Protein AF-A0A964IGH4-F1 (afdb_monomer)

pLDDT: mean 86.59, std 11.73, range [52.78, 98.44]

Mean predicted aligned error: 4.53 Å

Solvent-accessible surface area (backbone atoms only — not comparable to full-atom values): 4173 Å² total; per-residue (Å²): 134,86,37,71,43,49,60,94,77,54,81,76,50,79,90,39,49,67,56,30,51,51,50,38,57,75,74,60,36,42,27,38,42,45,77,15,76,92,42,88,85,72,53,69,71,53,50,54,50,32,51,56,51,30,59,75,70,61,33,46,80,44,77,44,70,42,94,71,133

Radius of gyration: 11.44 Å; Cα contacts (8 Å, |Δi|>4): 95; chains: 1; bounding box: 27×24×32 Å

Sequence (69 aa):
MTLICVEPGAPPVRESPEAAIEVLLTDGHDACELNFEGGFWMDYPWAERLGVLAQAAGIVLSVHAPLFG

Foldseek 3Di:
DADEAEPPVDDCPLVALVVSVVVCVVVPHLEYEAEQLVHDPDDPVRVVVNVVSSVVVNYHYHYDHHPPD

Secondary structure (DSSP, 8-state):
---EEETTSS----S-HHHHHHHHHHTT-SEEEEE-TT-----HHHHHHHHHHHHHHT-EEEEE--S--

Nearest PDB structures (foldseek):
  7shm-assembly1_A  TM=5.756E-01  e=8.160E-01  Homo sapiens
  7shm-assembly1_B  TM=5.756E-01  e=8.160E-01  Homo sapiens
  5x3d-assembly1_A-2  TM=6.133E-01  e=1.071E+00  Streptomyces wedmorensis
  5cj5-assembly1_B  TM=5.551E-01  e=1.611E+00  Mycolicibacterium thermoresistibile ATCC 19527
  7e8r-assembly1_A-2  TM=6.423E-01  e=5.862E+00  Peduovirus P2

Structure (mmCIF, N/CA/C/O backbone):
data_AF-A0A964IGH4-F1
#
_entry.id   AF-A0A964IGH4-F1
#
loop_
_atom_site.group_PDB
_atom_site.id
_atom_site.type_symbol
_atom_site.label_atom_id
_atom_site.label_alt_id
_atom_site.label_comp_id
_atom_site.label_asym_id
_atom_site.label_entity_id
_atom_site.label_seq_id
_atom_site.pdbx_PDB_ins_code
_atom_site.Cartn_x
_atom_site.Cartn_y
_atom_site.Cartn_z
_atom_site.occupancy
_atom_site.B_iso_or_equiv
_atom_site.auth_seq_id
_atom_site.auth_comp_id
_atom_site.auth_asym_id
_atom_site.auth_atom_id
_atom_site.pdbx_PDB_model_num
ATOM 1 N N . MET A 1 1 ? -14.935 7.783 11.055 1.00 66.94 1 MET A N 1
ATOM 2 C CA . MET A 1 1 ? -14.708 8.743 9.959 1.00 66.94 1 MET A CA 1
ATOM 3 C C . MET A 1 1 ? -13.416 8.303 9.315 1.00 66.94 1 MET A C 1
ATOM 5 O O . MET A 1 1 ? -12.435 8.244 10.037 1.00 66.94 1 MET A O 1
ATOM 9 N N . THR A 1 2 ? -13.461 7.889 8.053 1.00 77.69 2 THR A N 1
ATOM 10 C CA . THR A 1 2 ? -12.299 7.365 7.320 1.00 77.69 2 THR A CA 1
ATOM 11 C C . THR A 1 2 ? -11.477 8.525 6.781 1.00 77.69 2 THR A C 1
ATOM 13 O O . THR A 1 2 ? -12.054 9.479 6.251 1.00 77.69 2 THR A O 1
ATOM 16 N N . LEU A 1 3 ? -10.159 8.463 6.957 1.00 84.62 3 LEU A N 1
ATOM 17 C CA . LEU A 1 3 ? -9.209 9.459 6.484 1.00 84.62 3 LEU A CA 1
ATOM 18 C C . LEU A 1 3 ? -8.362 8.823 5.383 1.00 84.62 3 LEU A C 1
ATOM 20 O O . LEU A 1 3 ? -7.475 8.012 5.634 1.00 84.62 3 LEU A O 1
ATOM 24 N N . ILE A 1 4 ? -8.638 9.213 4.145 1.00 84.75 4 ILE A N 1
ATOM 25 C CA . ILE A 1 4 ? -8.018 8.616 2.963 1.00 84.75 4 ILE A CA 1
ATOM 26 C C . ILE A 1 4 ? -6.799 9.447 2.556 1.00 84.75 4 ILE A C 1
ATOM 28 O O . ILE A 1 4 ? -6.922 10.658 2.365 1.00 84.75 4 ILE A O 1
ATOM 32 N N . CYS A 1 5 ? -5.645 8.798 2.402 1.00 84.00 5 CYS A N 1
ATOM 33 C CA . CYS A 1 5 ? -4.490 9.370 1.718 1.00 84.00 5 CYS A CA 1
ATOM 34 C C . CYS A 1 5 ? -4.690 9.226 0.202 1.00 84.00 5 CYS A C 1
ATOM 36 O O . CYS A 1 5 ? -4.845 8.112 -0.301 1.00 84.00 5 CYS A O 1
ATOM 38 N N . VAL A 1 6 ? -4.731 10.351 -0.514 1.00 79.62 6 VAL A N 1
ATOM 39 C CA . VAL A 1 6 ? -4.879 10.401 -1.975 1.00 79.62 6 VAL A CA 1
ATOM 40 C C . VAL A 1 6 ? -3.672 11.136 -2.542 1.00 79.62 6 VAL A C 1
ATOM 42 O O . VAL A 1 6 ? -3.493 12.332 -2.300 1.00 79.62 6 VAL A O 1
ATOM 45 N N . GLU A 1 7 ? -2.833 10.429 -3.290 1.00 69.12 7 GLU A N 1
ATOM 46 C CA . GLU A 1 7 ? -1.736 11.033 -4.050 1.00 69.12 7 GLU A CA 1
ATOM 47 C C . GLU A 1 7 ? -2.299 12.046 -5.077 1.00 69.12 7 GLU A C 1
ATOM 49 O O . GLU A 1 7 ? -3.257 11.717 -5.781 1.00 69.12 7 GLU A O 1
ATOM 54 N N . PRO A 1 8 ? -1.757 13.287 -5.170 1.00 54.62 8 PRO A N 1
ATOM 55 C CA . PRO A 1 8 ? -0.424 13.716 -4.727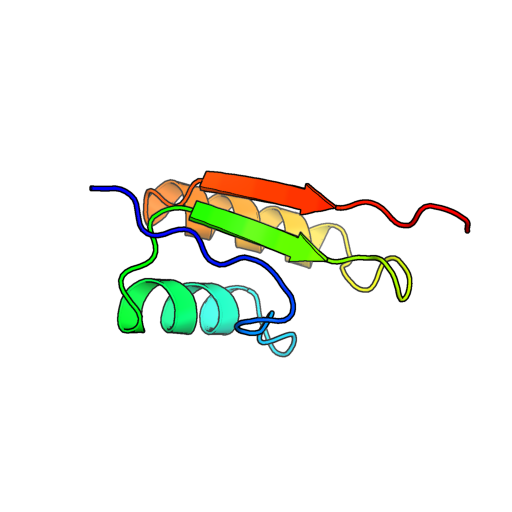 1.00 54.62 8 PRO A CA 1
ATOM 56 C C . PRO A 1 8 ? -0.397 14.475 -3.376 1.00 54.62 8 PRO A C 1
ATOM 58 O O . PRO A 1 8 ? 0.493 15.294 -3.149 1.00 54.62 8 PRO A O 1
ATOM 61 N N . GLY A 1 9 ? -1.377 14.268 -2.488 1.00 52.78 9 GLY A N 1
ATOM 62 C CA . GLY A 1 9 ? -1.526 15.016 -1.229 1.00 52.78 9 GLY A CA 1
ATOM 63 C C . GLY A 1 9 ? -0.679 14.544 -0.036 1.00 52.78 9 GLY A C 1
ATOM 64 O O . GLY A 1 9 ? -0.570 15.293 0.931 1.00 52.78 9 GLY A O 1
ATOM 65 N N . ALA A 1 10 ? -0.090 13.347 -0.094 1.00 53.91 10 ALA A N 1
ATOM 66 C CA . ALA A 1 10 ? 0.892 12.795 0.849 1.00 53.91 10 ALA A CA 1
ATOM 67 C C . ALA A 1 10 ? 1.492 11.509 0.230 1.00 53.91 10 ALA A C 1
ATOM 69 O O . ALA A 1 10 ? 0.819 10.875 -0.580 1.00 53.91 10 ALA A O 1
ATOM 70 N N . PRO A 1 11 ? 2.753 11.165 0.551 1.00 55.03 11 PRO A N 1
ATOM 71 C CA . PRO A 1 11 ? 3.649 10.397 -0.322 1.00 55.03 11 PRO A CA 1
ATOM 72 C C . PRO A 1 11 ? 3.330 8.896 -0.368 1.00 55.03 11 PRO A C 1
ATOM 74 O O . PRO A 1 11 ? 2.751 8.368 0.585 1.00 55.03 11 PRO A O 1
ATOM 77 N N . PRO A 1 12 ? 3.915 8.122 -1.305 1.00 64.88 12 PRO A N 1
ATOM 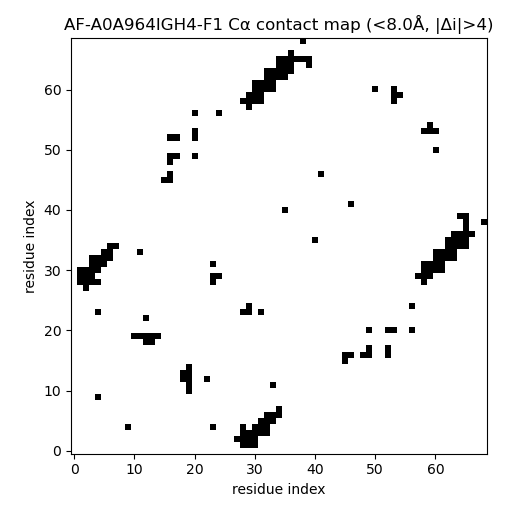78 C CA . PRO A 1 12 ? 4.549 6.892 -0.900 1.00 64.88 12 PRO A CA 1
ATOM 79 C C . PRO A 1 12 ? 5.966 7.270 -0.460 1.00 64.88 12 PRO A C 1
ATOM 81 O O . PRO A 1 12 ? 6.798 7.678 -1.271 1.00 64.88 12 PRO A O 1
ATOM 84 N N . VAL A 1 13 ? 6.274 7.147 0.826 1.00 72.88 13 VAL A N 1
ATOM 85 C CA . VAL A 1 13 ? 7.677 6.968 1.215 1.00 72.88 13 VAL A CA 1
ATOM 86 C C . VAL A 1 13 ? 8.146 5.712 0.472 1.00 72.88 13 VAL A C 1
ATOM 88 O O . VAL A 1 13 ? 7.647 4.616 0.726 1.00 72.88 13 VAL A O 1
ATOM 91 N N . ARG A 1 14 ? 8.986 5.878 -0.557 1.00 84.69 14 ARG A N 1
ATOM 92 C CA . ARG A 1 14 ? 9.370 4.796 -1.491 1.00 84.69 14 ARG A CA 1
ATOM 93 C C . ARG A 1 14 ? 10.572 4.006 -0.986 1.00 84.69 14 ARG A C 1
ATOM 95 O O . ARG A 1 14 ? 10.924 2.980 -1.562 1.00 84.69 14 ARG A O 1
ATOM 102 N N . GLU A 1 15 ? 11.191 4.483 0.085 1.00 87.69 15 GLU A N 1
ATOM 103 C CA . GLU A 1 15 ? 12.367 3.921 0.728 1.00 87.69 15 GLU A CA 1
ATOM 104 C C . GLU A 1 15 ? 12.111 2.496 1.231 1.00 87.69 15 GLU A C 1
ATOM 106 O O . GLU A 1 15 ? 12.950 1.618 1.030 1.00 87.69 15 GLU A O 1
ATOM 111 N N . SER A 1 16 ? 10.953 2.250 1.853 1.00 92.56 16 SER A N 1
ATOM 112 C CA . SER A 1 16 ? 10.534 0.913 2.280 1.00 92.56 16 SER A CA 1
ATOM 113 C C . SER A 1 16 ? 9.020 0.820 2.521 1.00 92.56 16 SER A C 1
ATOM 115 O O . SER A 1 16 ? 8.378 1.830 2.824 1.00 92.56 16 SER A O 1
ATOM 117 N N . PRO A 1 17 ? 8.439 -0.394 2.458 1.00 94.62 17 PRO A N 1
ATOM 118 C CA . PRO A 1 17 ? 7.052 -0.628 2.856 1.00 94.62 17 PRO A CA 1
ATOM 119 C C . PRO A 1 17 ? 6.767 -0.215 4.307 1.00 94.62 17 PRO A C 1
ATOM 121 O O . PRO A 1 17 ? 5.699 0.312 4.604 1.00 94.62 17 PRO A O 1
ATOM 124 N N . GLU A 1 18 ? 7.718 -0.439 5.220 1.00 95.56 18 GLU A N 1
ATOM 125 C CA . GLU A 1 18 ? 7.596 -0.068 6.632 1.00 95.56 18 GLU A CA 1
ATOM 126 C C . GLU A 1 18 ? 7.432 1.440 6.811 1.00 95.56 18 GLU A C 1
ATOM 128 O O . GLU A 1 18 ? 6.538 1.876 7.534 1.00 95.56 18 GLU A O 1
ATOM 133 N N . ALA A 1 19 ? 8.259 2.227 6.123 1.00 93.38 19 ALA A N 1
ATOM 134 C CA . ALA A 1 19 ? 8.226 3.676 6.239 1.00 93.38 19 ALA A CA 1
ATOM 135 C C . ALA A 1 19 ? 6.941 4.262 5.628 1.00 93.38 19 ALA A C 1
ATOM 137 O O . ALA A 1 19 ? 6.375 5.211 6.168 1.00 93.38 19 ALA A O 1
ATOM 138 N N . ALA A 1 20 ? 6.425 3.655 4.552 1.00 91.81 20 ALA A N 1
ATOM 139 C CA . ALA A 1 20 ? 5.132 4.032 3.985 1.00 91.81 20 ALA A CA 1
ATOM 140 C C . ALA A 1 20 ? 3.985 3.843 4.996 1.00 91.81 20 ALA A C 1
ATOM 142 O O . ALA A 1 20 ? 3.148 4.729 5.158 1.00 91.81 20 ALA A O 1
ATOM 143 N N . ILE A 1 21 ? 3.960 2.716 5.713 1.00 94.06 21 ILE A N 1
ATOM 144 C CA . ILE A 1 21 ? 2.935 2.444 6.732 1.00 94.06 21 ILE A CA 1
ATOM 145 C C . ILE A 1 21 ? 3.098 3.341 7.961 1.00 94.06 21 ILE A C 1
ATOM 147 O O . ILE A 1 21 ? 2.096 3.800 8.508 1.00 94.06 21 ILE A O 1
ATOM 151 N N . GLU A 1 22 ? 4.331 3.625 8.385 1.00 93.50 22 GLU A N 1
ATOM 152 C CA . GLU A 1 22 ? 4.599 4.525 9.513 1.00 93.50 22 GLU A CA 1
ATOM 153 C C . GLU A 1 22 ? 4.025 5.927 9.275 1.00 93.50 22 GLU A C 1
ATOM 155 O O . GLU A 1 22 ? 3.392 6.486 10.175 1.00 93.50 22 GLU A O 1
ATOM 160 N N . VAL A 1 23 ? 4.171 6.467 8.061 1.00 91.31 23 VAL A N 1
ATOM 161 C CA . VAL A 1 23 ? 3.576 7.762 7.694 1.00 91.31 23 VAL A CA 1
ATOM 162 C C . VAL A 1 23 ? 2.052 7.706 7.748 1.00 91.31 23 VAL A C 1
ATOM 164 O O . VAL A 1 23 ? 1.439 8.542 8.406 1.00 91.31 23 VAL A O 1
ATOM 167 N N . LEU A 1 24 ? 1.432 6.688 7.141 1.00 91.75 24 LEU A N 1
ATOM 168 C CA . LEU A 1 24 ? -0.030 6.558 7.140 1.00 91.75 24 LEU A CA 1
ATOM 169 C C . LEU A 1 24 ? -0.605 6.458 8.559 1.00 91.75 24 LEU A C 1
ATOM 171 O O . LEU A 1 24 ? -1.615 7.090 8.858 1.00 91.75 24 LEU A O 1
ATOM 175 N N . LEU A 1 25 ? 0.052 5.710 9.447 1.00 93.25 25 LEU A N 1
ATOM 176 C CA . LEU A 1 25 ? -0.353 5.603 10.848 1.00 93.25 25 LEU A CA 1
ATOM 177 C C . LEU A 1 25 ? -0.156 6.912 11.615 1.00 93.25 25 LEU A C 1
ATOM 179 O O . LEU A 1 25 ? -1.028 7.293 12.397 1.00 93.25 25 LEU A O 1
ATOM 183 N N . THR A 1 26 ? 0.972 7.592 11.396 1.00 92.25 26 THR A N 1
ATOM 184 C CA . THR A 1 26 ? 1.287 8.873 12.050 1.00 92.25 26 THR A CA 1
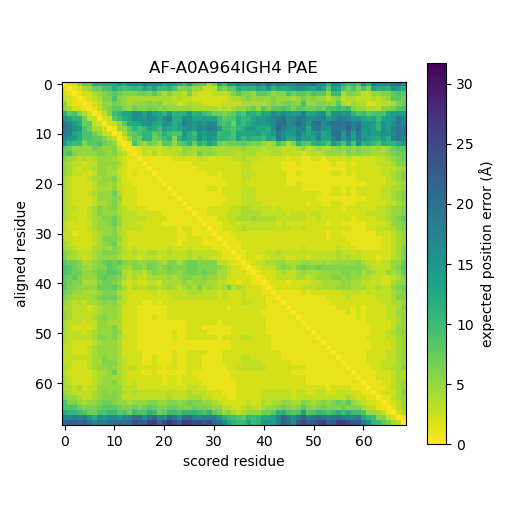ATOM 185 C C . THR A 1 26 ? 0.261 9.943 11.692 1.00 92.25 26 THR A C 1
ATOM 187 O O . THR A 1 26 ? -0.188 10.684 12.567 1.00 92.25 26 THR A O 1
ATOM 190 N N . ASP A 1 27 ? -0.167 9.961 10.432 1.00 89.81 27 ASP A N 1
ATOM 191 C CA . ASP A 1 27 ? -1.141 10.921 9.915 1.00 89.81 27 ASP A CA 1
ATOM 192 C C . ASP A 1 27 ? -2.601 10.480 10.152 1.00 89.81 27 A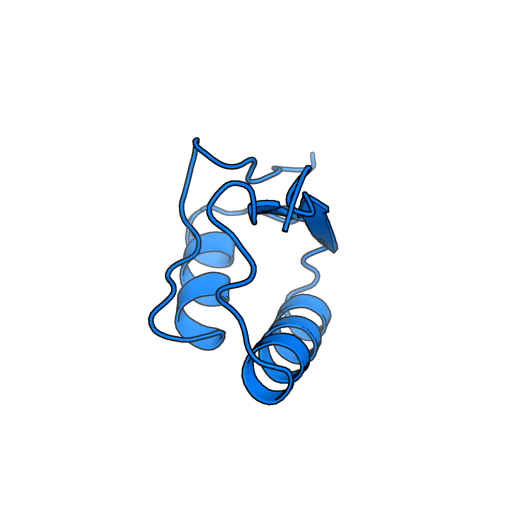SP A C 1
ATOM 194 O O . ASP A 1 27 ? -3.537 11.247 9.918 1.00 89.81 27 ASP A O 1
ATOM 198 N N . GLY A 1 28 ? -2.818 9.269 10.681 1.00 92.75 28 GLY A N 1
ATOM 199 C CA . GLY A 1 28 ? -4.134 8.754 11.069 1.00 92.75 28 GLY A CA 1
ATOM 200 C C . GLY A 1 28 ? -4.984 8.227 9.909 1.00 92.75 28 GLY A C 1
ATOM 201 O O . GLY A 1 28 ? -6.212 8.189 10.021 1.00 92.75 28 GLY A O 1
ATOM 202 N N . HIS A 1 29 ? -4.354 7.839 8.801 1.00 92.88 29 HIS A N 1
ATOM 203 C CA . HIS A 1 29 ? -5.021 7.285 7.629 1.00 92.88 29 HIS A CA 1
ATOM 204 C C . HIS A 1 29 ? -5.437 5.822 7.827 1.00 92.88 29 HIS A C 1
ATOM 206 O O . HIS A 1 29 ? -4.654 4.994 8.288 1.00 92.88 29 HIS A O 1
ATOM 212 N N . ASP A 1 30 ? -6.657 5.486 7.406 1.00 94.44 30 ASP A N 1
ATOM 213 C CA . ASP A 1 30 ? -7.192 4.113 7.360 1.00 94.44 30 ASP A CA 1
ATOM 214 C C . ASP A 1 30 ? -7.382 3.599 5.918 1.00 94.44 30 ASP A C 1
ATOM 216 O O . ASP A 1 30 ? -7.750 2.443 5.698 1.00 94.44 30 ASP A O 1
ATOM 220 N N . ALA A 1 31 ? -7.076 4.428 4.915 1.00 93.38 31 ALA A N 1
ATOM 221 C CA . ALA A 1 31 ? -6.981 4.024 3.518 1.00 93.38 31 ALA A CA 1
ATOM 222 C C . ALA A 1 31 ? -5.941 4.857 2.750 1.00 93.38 31 ALA A C 1
ATOM 224 O O . ALA A 1 31 ? -5.704 6.019 3.084 1.00 93.38 31 ALA A O 1
ATOM 225 N N . CYS A 1 32 ? -5.345 4.281 1.705 1.00 92.19 32 CYS A N 1
ATOM 226 C CA . CYS A 1 32 ? -4.353 4.937 0.852 1.00 92.19 32 CYS A CA 1
ATOM 227 C C . CYS A 1 32 ? -4.499 4.521 -0.621 1.00 92.19 32 CYS A C 1
ATOM 229 O O . CYS A 1 32 ? -4.597 3.330 -0.932 1.00 92.19 32 CYS A O 1
ATOM 231 N N . GLU A 1 33 ? -4.500 5.499 -1.528 1.00 91.56 33 GLU A N 1
ATOM 232 C CA . GLU A 1 33 ? -4.380 5.288 -2.972 1.00 91.56 33 GLU A CA 1
ATOM 233 C C . GLU A 1 33 ? -2.918 5.432 -3.416 1.00 91.56 33 GLU A C 1
ATOM 235 O O . GLU A 1 33 ? -2.311 6.490 -3.271 1.00 91.56 33 GLU A O 1
ATOM 240 N N . LEU A 1 34 ? -2.361 4.364 -3.988 1.00 89.00 34 LEU A N 1
ATOM 241 C CA . LEU A 1 34 ? -0.995 4.315 -4.506 1.00 89.00 34 LEU A CA 1
ATOM 242 C C . LEU A 1 34 ? -0.961 4.783 -5.962 1.00 89.00 34 LEU A C 1
ATOM 244 O O . LEU A 1 34 ? -1.600 4.166 -6.819 1.00 89.00 34 LEU A O 1
ATOM 248 N N . ASN A 1 35 ? -0.173 5.818 -6.257 1.00 86.50 35 ASN A N 1
ATOM 249 C CA . ASN A 1 35 ? -0.030 6.337 -7.613 1.00 86.50 35 ASN A CA 1
ATOM 250 C C . ASN A 1 35 ? 1.117 5.674 -8.392 1.00 86.50 35 ASN A C 1
ATOM 252 O O . ASN A 1 35 ? 2.266 5.606 -7.937 1.00 86.50 35 ASN A O 1
ATOM 256 N N . PHE A 1 36 ? 0.804 5.252 -9.616 1.00 86.00 36 PHE A N 1
ATOM 257 C CA . PHE A 1 36 ? 1.757 4.756 -10.604 1.00 86.00 36 PHE A CA 1
ATOM 258 C C . PHE A 1 36 ? 1.728 5.552 -11.919 1.00 86.00 36 PHE A C 1
ATOM 260 O O . PHE A 1 36 ? 2.218 5.053 -12.925 1.00 86.00 36 PHE A O 1
ATOM 267 N N . GLU A 1 37 ? 1.208 6.787 -11.948 1.00 82.12 37 GLU A N 1
ATOM 268 C CA . GLU A 1 37 ? 1.198 7.662 -13.140 1.00 82.12 37 GLU A CA 1
ATOM 269 C C . GLU A 1 37 ? 2.592 7.811 -13.783 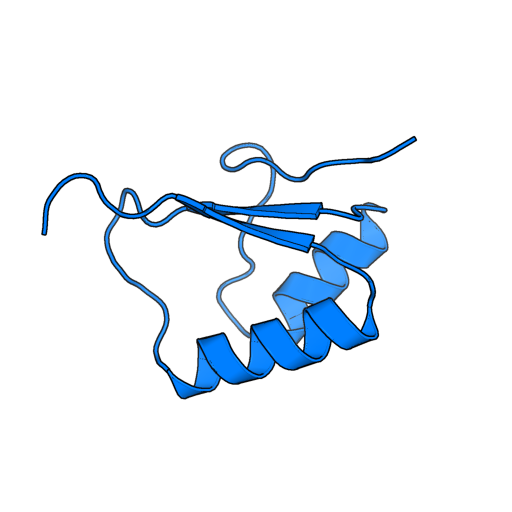1.00 82.12 37 GLU A C 1
ATOM 271 O O . GLU A 1 37 ? 2.719 7.825 -15.004 1.00 82.12 37 GLU A O 1
ATOM 276 N N . GLY A 1 38 ? 3.654 7.844 -12.967 1.00 78.75 38 GLY A N 1
ATOM 277 C CA . GLY A 1 38 ? 5.051 7.877 -13.421 1.00 78.75 38 GLY A CA 1
ATOM 278 C C . GLY A 1 38 ? 5.651 6.516 -13.809 1.00 78.75 38 GLY A C 1
ATOM 279 O O . GLY A 1 38 ? 6.861 6.433 -14.016 1.00 78.75 38 GLY A O 1
ATOM 280 N N . GLY A 1 39 ? 4.839 5.457 -13.866 1.00 83.56 39 GLY A N 1
ATOM 281 C CA . GLY A 1 39 ? 5.241 4.072 -14.110 1.00 83.56 39 GLY A CA 1
ATOM 282 C C . GLY A 1 39 ? 5.254 3.195 -12.852 1.00 83.56 39 GLY A C 1
ATOM 283 O O . GLY A 1 39 ? 5.248 3.675 -11.714 1.00 83.56 39 GLY A O 1
ATOM 284 N N . PHE A 1 40 ? 5.291 1.874 -13.063 1.00 84.50 40 PHE A N 1
ATOM 285 C CA . PHE A 1 40 ? 5.441 0.895 -11.985 1.00 84.50 40 PHE A CA 1
ATOM 286 C C . PHE A 1 40 ? 6.830 1.006 -11.349 1.00 84.50 40 PHE A C 1
ATOM 288 O O . PHE A 1 40 ? 7.834 0.664 -11.967 1.00 84.50 40 PHE A O 1
ATOM 295 N N . TRP A 1 41 ? 6.883 1.488 -10.107 1.00 86.25 41 TRP A N 1
ATOM 296 C CA . TRP A 1 41 ? 8.127 1.685 -9.350 1.00 86.25 41 TRP A CA 1
ATOM 297 C C . TRP A 1 41 ? 8.376 0.604 -8.288 1.00 86.25 41 TRP A C 1
ATOM 299 O O . TRP A 1 41 ? 9.456 0.543 -7.709 1.00 86.25 41 TRP A O 1
ATOM 309 N N . MET A 1 42 ? 7.375 -0.231 -8.027 1.00 88.44 42 MET A N 1
ATOM 310 C CA . MET A 1 42 ? 7.357 -1.232 -6.968 1.00 88.44 42 MET A CA 1
ATOM 311 C C . MET A 1 42 ? 7.581 -2.624 -7.557 1.00 88.44 42 MET A C 1
ATOM 313 O O . MET A 1 42 ? 6.926 -2.989 -8.534 1.00 88.44 42 MET A O 1
ATOM 317 N N . ASP A 1 43 ? 8.477 -3.407 -6.959 1.00 91.69 43 ASP A N 1
ATOM 318 C CA . ASP A 1 43 ? 8.638 -4.820 -7.301 1.00 91.69 43 ASP A CA 1
ATOM 319 C C . ASP A 1 43 ? 7.689 -5.719 -6.487 1.00 91.69 43 ASP A C 1
ATOM 321 O O . ASP A 1 43 ? 7.007 -5.280 -5.558 1.00 91.69 43 ASP A O 1
ATOM 325 N N . TYR A 1 44 ? 7.612 -6.998 -6.863 1.00 93.25 44 TYR A N 1
ATOM 326 C CA . TYR A 1 44 ? 6.710 -7.948 -6.209 1.00 93.25 44 TYR A CA 1
ATOM 327 C C . TYR A 1 44 ? 6.999 -8.136 -4.707 1.00 93.25 44 TYR A C 1
ATOM 329 O O . TYR A 1 44 ? 6.042 -8.057 -3.935 1.00 93.25 44 TYR A O 1
ATOM 337 N N . PRO A 1 45 ? 8.255 -8.346 -4.254 1.00 96.06 45 PRO A N 1
ATOM 338 C CA . PRO A 1 45 ? 8.555 -8.446 -2.823 1.00 96.06 45 PRO A CA 1
ATOM 339 C C . PRO A 1 45 ? 8.164 -7.201 -2.022 1.00 96.06 45 PRO A C 1
ATOM 341 O O . PRO A 1 45 ? 7.628 -7.322 -0.918 1.00 96.06 45 PRO A O 1
ATOM 344 N N . TRP A 1 46 ? 8.398 -6.006 -2.571 1.00 93.75 46 TRP A N 1
ATOM 345 C CA . TRP A 1 46 ? 7.987 -4.755 -1.940 1.00 93.75 46 TRP A CA 1
ATOM 346 C C . TRP A 1 46 ? 6.459 -4.706 -1.815 1.00 93.75 46 TRP A C 1
ATOM 348 O O . TRP A 1 46 ? 5.941 -4.444 -0.727 1.00 93.75 46 TRP A O 1
ATOM 358 N N . ALA A 1 47 ? 5.728 -5.012 -2.895 1.00 93.69 47 ALA A N 1
ATOM 359 C CA . ALA A 1 47 ? 4.261 -5.001 -2.919 1.00 93.69 47 ALA A CA 1
ATOM 360 C C . ALA A 1 47 ? 3.644 -5.994 -1.924 1.00 93.69 47 ALA A C 1
ATOM 362 O O . ALA A 1 47 ? 2.721 -5.648 -1.183 1.00 93.69 47 ALA A O 1
ATOM 363 N N . GLU A 1 48 ? 4.176 -7.217 -1.878 1.00 97.00 48 GLU A N 1
ATOM 364 C CA . GLU A 1 48 ? 3.752 -8.250 -0.933 1.00 97.00 48 GLU A CA 1
ATOM 365 C C . GLU A 1 48 ? 3.955 -7.779 0.509 1.00 97.00 48 GLU A C 1
ATOM 367 O O . GLU A 1 48 ? 3.044 -7.869 1.341 1.00 97.00 48 GLU A O 1
ATOM 372 N N . ARG A 1 49 ? 5.127 -7.204 0.795 1.00 97.50 49 ARG A N 1
ATOM 373 C CA . ARG A 1 49 ? 5.444 -6.691 2.124 1.00 97.50 49 ARG A CA 1
ATOM 374 C C . ARG A 1 49 ? 4.524 -5.542 2.530 1.00 97.50 49 ARG A C 1
ATOM 376 O O . ARG A 1 49 ? 4.043 -5.549 3.665 1.00 97.50 49 ARG A O 1
ATOM 383 N N . LEU A 1 50 ? 4.237 -4.603 1.626 1.00 95.56 50 LEU A N 1
ATOM 384 C CA . LEU A 1 50 ? 3.287 -3.520 1.892 1.00 95.56 50 LEU A CA 1
ATOM 385 C C . LEU A 1 50 ? 1.894 -4.076 2.204 1.00 95.56 50 LEU A C 1
ATOM 387 O O . LEU A 1 50 ? 1.284 -3.658 3.184 1.00 95.56 50 LEU A O 1
ATOM 391 N N . GLY A 1 51 ? 1.409 -5.040 1.416 1.00 96.19 51 GLY A N 1
ATOM 392 C CA . GLY A 1 51 ? 0.094 -5.650 1.620 1.00 96.19 51 GLY A CA 1
ATOM 393 C C . GLY A 1 51 ? -0.053 -6.309 2.994 1.00 96.19 51 GLY A C 1
ATOM 394 O O . GLY A 1 51 ? -1.052 -6.086 3.679 1.00 96.19 51 GLY A O 1
ATOM 395 N N . VAL A 1 52 ? 0.965 -7.058 3.438 1.00 98.44 52 VAL A N 1
ATOM 396 C CA . VAL A 1 52 ? 0.988 -7.681 4.776 1.00 98.44 52 VAL A CA 1
ATOM 397 C C . VAL A 1 52 ? 0.938 -6.629 5.884 1.00 98.44 52 VAL A C 1
ATOM 399 O O . VAL A 1 52 ? 0.178 -6.773 6.844 1.00 98.44 52 VAL A O 1
ATOM 402 N N . LEU A 1 53 ? 1.735 -5.566 5.767 1.00 97.94 53 LEU A N 1
ATOM 403 C CA . LEU A 1 53 ? 1.786 -4.512 6.779 1.00 97.94 53 LEU A CA 1
ATOM 404 C C . LEU A 1 53 ? 0.493 -3.689 6.818 1.00 97.94 53 LEU A C 1
ATOM 406 O O . LEU A 1 53 ? -0.027 -3.434 7.901 1.00 97.94 53 LEU A O 1
ATOM 410 N N . ALA A 1 54 ? -0.057 -3.328 5.657 1.00 96.19 54 ALA A N 1
ATOM 411 C CA . ALA A 1 54 ? -1.321 -2.607 5.556 1.00 96.19 54 ALA A CA 1
ATOM 412 C C . ALA A 1 54 ? -2.476 -3.419 6.151 1.00 96.19 54 ALA A C 1
ATOM 414 O O . ALA A 1 54 ? -3.259 -2.889 6.938 1.00 96.19 54 ALA A O 1
ATOM 415 N N . GLN A 1 55 ? -2.533 -4.725 5.866 1.00 97.88 55 GLN A N 1
ATOM 416 C CA . GLN A 1 55 ? -3.518 -5.617 6.473 1.00 97.88 55 GLN A CA 1
ATOM 417 C C . GLN A 1 55 ? -3.387 -5.649 8.001 1.00 97.88 55 GLN A C 1
ATOM 419 O O . GLN A 1 55 ? -4.394 -5.547 8.700 1.00 97.88 55 GLN A O 1
ATOM 424 N N . ALA A 1 56 ? -2.163 -5.770 8.523 1.00 98.12 56 ALA A N 1
ATOM 425 C CA . ALA A 1 56 ? -1.915 -5.773 9.965 1.00 98.12 56 ALA A CA 1
ATOM 426 C C . ALA A 1 56 ? -2.281 -4.433 10.633 1.00 98.12 56 ALA A C 1
ATOM 428 O O . ALA A 1 56 ? -2.737 -4.425 11.776 1.00 98.12 56 ALA A O 1
ATOM 429 N N . ALA A 1 57 ? -2.109 -3.320 9.918 1.00 96.25 57 ALA A N 1
ATOM 430 C CA . ALA A 1 57 ? -2.439 -1.968 10.364 1.00 96.25 57 ALA A CA 1
ATOM 431 C C . ALA A 1 57 ? -3.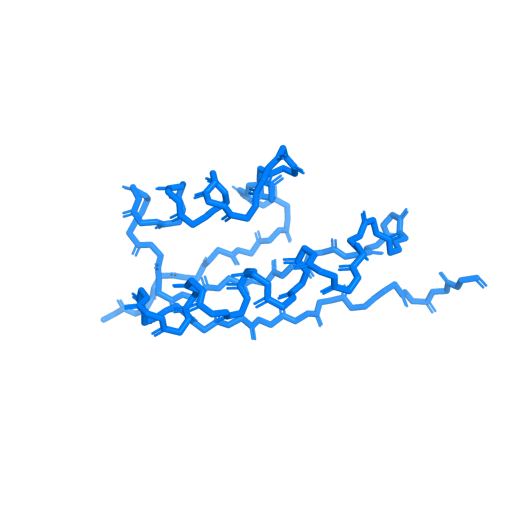918 -1.585 10.161 1.00 96.25 57 ALA A C 1
ATOM 433 O O . ALA A 1 57 ? -4.347 -0.542 10.648 1.00 96.25 57 ALA A O 1
ATOM 434 N N . GLY A 1 58 ? -4.705 -2.406 9.457 1.00 96.56 58 GLY A N 1
ATOM 435 C CA . GLY A 1 58 ? -6.094 -2.089 9.117 1.00 96.56 58 GLY A CA 1
ATOM 436 C C . GLY A 1 58 ? -6.244 -0.996 8.053 1.00 96.56 58 GLY A C 1
ATOM 437 O O . GLY A 1 58 ? -7.282 -0.344 8.009 1.00 96.56 58 GLY A O 1
ATOM 438 N N . ILE A 1 59 ? -5.230 -0.800 7.205 1.00 95.44 59 ILE A N 1
ATOM 439 C CA . ILE A 1 59 ? -5.218 0.200 6.134 1.00 95.44 59 ILE A CA 1
ATOM 440 C C . ILE A 1 59 ? -5.680 -0.444 4.825 1.00 95.44 59 ILE A C 1
ATOM 442 O O . ILE A 1 59 ? -5.118 -1.445 4.373 1.00 95.44 59 ILE A O 1
ATOM 446 N N . VAL A 1 60 ? -6.683 0.151 4.182 1.00 96.06 60 VAL A N 1
ATOM 447 C CA . VAL A 1 60 ? -7.153 -0.283 2.859 1.00 96.06 60 VAL A CA 1
ATOM 448 C C . VAL A 1 60 ? -6.280 0.327 1.764 1.00 96.06 60 VAL A C 1
ATOM 450 O O . VAL A 1 60 ? -6.070 1.536 1.737 1.00 96.06 60 VAL A O 1
ATOM 453 N N . LEU A 1 61 ? -5.804 -0.496 0.829 1.00 93.31 61 LEU A N 1
ATOM 454 C CA . LEU A 1 61 ? -4.998 -0.038 -0.303 1.00 93.31 61 LEU A CA 1
ATOM 455 C C . LEU A 1 61 ? -5.819 -0.028 -1.595 1.00 93.31 61 LEU A C 1
ATOM 457 O O . LEU A 1 61 ? -6.492 -1.008 -1.920 1.00 93.31 61 LEU A O 1
ATOM 461 N N . SER A 1 62 ? -5.713 1.065 -2.347 1.00 92.25 62 SER A N 1
ATOM 462 C CA . SER A 1 62 ? -6.158 1.181 -3.738 1.00 92.25 62 SER A CA 1
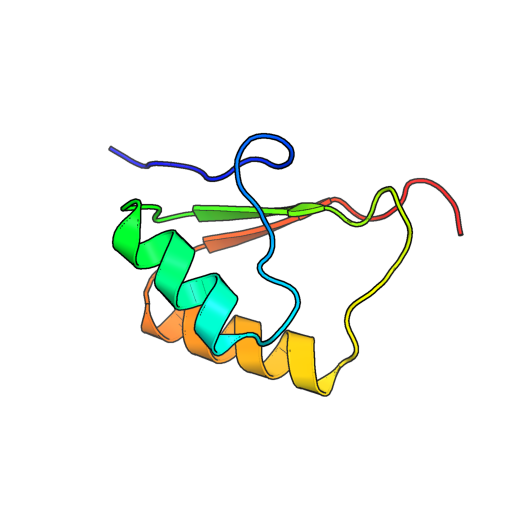ATOM 463 C C . SER A 1 62 ? -4.953 1.460 -4.632 1.00 92.25 62 SER A C 1
ATOM 465 O O . SER A 1 62 ? -3.968 2.045 -4.187 1.00 92.25 62 SER A O 1
ATOM 467 N N . VAL A 1 63 ? -5.020 1.050 -5.895 1.00 89.56 63 VAL A N 1
ATOM 468 C CA . VAL A 1 63 ? -3.949 1.260 -6.873 1.00 89.56 63 VAL A CA 1
ATOM 469 C C . VAL A 1 63 ? -4.477 2.084 -8.036 1.00 89.56 63 VAL A C 1
ATOM 471 O O . VAL A 1 63 ? -5.388 1.652 -8.743 1.00 89.56 63 V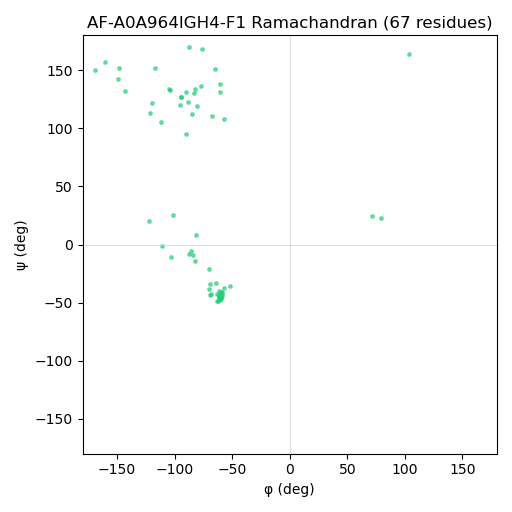AL A O 1
ATOM 474 N N . HIS A 1 64 ? -3.842 3.229 -8.273 1.00 88.38 64 HIS A N 1
ATOM 475 C CA . HIS A 1 64 ? -3.973 3.991 -9.504 1.00 88.38 64 HIS A CA 1
ATOM 476 C C . HIS A 1 64 ? -2.899 3.524 -10.489 1.00 88.38 64 HIS A C 1
ATOM 478 O O . HIS A 1 64 ? -1.746 3.954 -10.435 1.00 88.38 64 HIS A O 1
ATOM 484 N N . ALA A 1 65 ? -3.268 2.588 -11.364 1.00 85.12 65 ALA A N 1
ATOM 485 C CA . ALA A 1 65 ? -2.366 2.056 -12.381 1.00 85.12 65 ALA A CA 1
ATOM 486 C C . ALA A 1 65 ? -1.954 3.147 -13.397 1.00 85.12 65 ALA A C 1
ATOM 488 O O . ALA A 1 65 ? -2.748 4.051 -13.667 1.00 85.12 65 ALA A O 1
ATOM 489 N N . PRO A 1 66 ? -0.755 3.059 -14.008 1.00 83.06 66 PRO A N 1
ATOM 490 C CA . PRO A 1 66 ? -0.393 3.961 -15.094 1.00 83.06 66 PRO A CA 1
ATOM 491 C C . PRO A 1 66 ? -1.369 3.786 -16.258 1.00 83.06 66 PRO A C 1
ATOM 493 O O . PRO A 1 66 ? -1.708 2.661 -16.631 1.00 83.06 66 PRO A O 1
ATOM 496 N N . LEU A 1 67 ? -1.789 4.895 -16.870 1.00 78.81 67 LEU A N 1
ATOM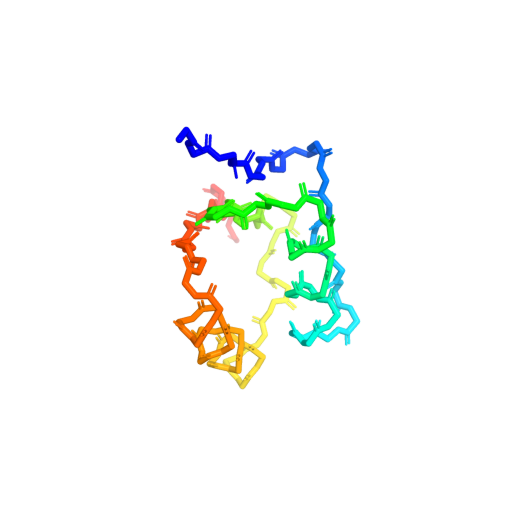 497 C CA . LEU A 1 67 ? -2.689 4.854 -18.026 1.00 78.81 67 LEU A CA 1
ATOM 498 C C . LEU A 1 67 ? -2.001 4.310 -19.290 1.00 78.81 67 LEU A C 1
ATOM 500 O O . LEU A 1 67 ? -2.688 3.821 -20.184 1.00 78.81 67 LEU A O 1
ATOM 504 N N . PHE A 1 68 ? -0.664 4.357 -19.356 1.00 69.88 68 PHE A N 1
ATOM 505 C CA . PHE A 1 68 ? 0.141 3.879 -20.484 1.00 69.88 68 PHE A CA 1
ATOM 506 C C . PHE A 1 68 ? 1.513 3.381 -19.991 1.00 69.88 68 PHE A C 1
ATOM 508 O O . PHE A 1 68 ? 2.077 3.971 -19.070 1.00 69.88 68 PHE A O 1
ATOM 515 N N . GLY A 1 69 ? 2.030 2.304 -20.594 1.00 57.56 69 GLY A N 1
ATOM 516 C CA . GLY A 1 69 ? 3.340 1.699 -20.313 1.00 57.56 69 GLY A CA 1
ATOM 517 C C . GLY A 1 69 ? 4.145 1.480 -21.583 1.00 57.56 69 GLY A C 1
ATOM 518 O O . GLY A 1 69 ? 3.508 1.241 -22.636 1.00 57.56 69 GLY A O 1
#